Protein AF-A0A968TUS6-F1 (afdb_monomer)

Structure (mmCIF, N/CA/C/O backbone):
data_AF-A0A968TUS6-F1
#
_entry.id   AF-A0A968TUS6-F1
#
loop_
_atom_site.group_PDB
_atom_site.id
_atom_site.type_symbol
_atom_site.label_atom_id
_atom_site.label_alt_id
_atom_site.label_comp_id
_atom_site.label_asym_id
_atom_site.label_entity_id
_atom_site.label_seq_id
_atom_site.pdbx_PDB_ins_code
_atom_site.Cartn_x
_atom_site.Cartn_y
_atom_site.Cartn_z
_atom_site.occupancy
_atom_site.B_iso_or_equiv
_atom_site.auth_seq_id
_atom_site.auth_comp_id
_atom_site.auth_asym_id
_atom_site.auth_atom_id
_atom_site.pdbx_PDB_model_num
ATOM 1 N N . MET A 1 1 ? -10.068 -24.176 35.637 1.00 52.91 1 MET A N 1
ATOM 2 C CA . MET A 1 1 ? -11.236 -24.028 34.749 1.00 52.91 1 MET A CA 1
ATOM 3 C C . MET A 1 1 ? -10.806 -23.168 33.578 1.00 52.91 1 MET A C 1
ATOM 5 O O . MET A 1 1 ? -10.292 -22.087 33.797 1.00 52.91 1 MET A O 1
ATOM 9 N N . ALA A 1 2 ? -10.917 -23.767 32.393 1.00 72.06 2 ALA A N 1
ATOM 10 C CA . ALA A 1 2 ? -10.786 -23.260 31.027 1.00 72.06 2 ALA A CA 1
ATOM 11 C C . ALA A 1 2 ? -9.938 -21.995 30.762 1.00 72.06 2 ALA A C 1
ATOM 13 O O . ALA A 1 2 ? -10.437 -20.877 30.833 1.00 72.06 2 ALA A O 1
ATOM 14 N N . VAL A 1 3 ? -8.720 -22.210 30.247 1.00 81.88 3 VAL A N 1
ATOM 15 C CA . VAL A 1 3 ? -7.866 -21.218 29.546 1.00 81.88 3 VAL A CA 1
ATOM 16 C C . VAL A 1 3 ? -8.654 -20.397 28.509 1.00 81.88 3 VAL A C 1
ATOM 18 O O . VAL A 1 3 ? -8.350 -19.237 28.256 1.00 81.88 3 VAL A O 1
ATOM 21 N N . TRP A 1 4 ? -9.714 -20.978 27.942 1.00 82.44 4 TRP A N 1
ATOM 22 C CA . TRP A 1 4 ? -10.645 -20.317 27.029 1.00 82.44 4 TRP A CA 1
ATOM 23 C C . TRP A 1 4 ? -11.379 -19.111 27.640 1.00 82.44 4 TRP A C 1
ATOM 25 O O . TRP A 1 4 ? -11.528 -18.086 26.978 1.00 82.44 4 TRP A O 1
ATOM 35 N N . GLU A 1 5 ? -11.796 -19.190 28.905 1.00 82.69 5 GLU A N 1
ATOM 36 C CA . GLU A 1 5 ? -12.486 -18.088 29.591 1.00 82.69 5 GLU A CA 1
ATOM 37 C C . GLU A 1 5 ? -11.520 -16.941 29.930 1.00 82.69 5 GLU A C 1
ATOM 39 O O . GLU A 1 5 ? -11.873 -15.766 29.812 1.00 82.69 5 GLU A O 1
ATOM 44 N N . GLU A 1 6 ? -10.272 -17.262 30.284 1.00 76.00 6 GLU A N 1
ATOM 45 C CA . GLU A 1 6 ? -9.207 -16.271 30.493 1.00 76.00 6 GLU A CA 1
ATOM 46 C C . GLU A 1 6 ? -8.782 -15.608 29.181 1.00 76.00 6 GLU A C 1
ATOM 48 O O . GLU A 1 6 ? -8.636 -14.386 29.127 1.00 76.00 6 GLU A O 1
ATOM 53 N N . PHE A 1 7 ? -8.672 -16.382 28.099 1.00 77.12 7 PHE A N 1
ATOM 54 C CA . PHE A 1 7 ? -8.390 -15.862 26.764 1.00 77.12 7 PHE A CA 1
ATOM 55 C C . PHE A 1 7 ? -9.509 -14.945 26.266 1.00 77.12 7 PHE A C 1
ATOM 57 O O . PHE A 1 7 ? -9.231 -13.855 25.772 1.00 77.12 7 PHE A O 1
ATOM 64 N N . LYS A 1 8 ? -10.778 -15.323 26.462 1.00 76.50 8 LYS A N 1
ATOM 65 C CA . LYS A 1 8 ? -11.931 -14.478 26.129 1.00 76.50 8 LYS A CA 1
ATOM 66 C C . LYS A 1 8 ? -11.917 -13.175 26.933 1.00 76.50 8 LYS A C 1
ATOM 68 O O . LYS A 1 8 ? -12.096 -12.110 26.353 1.00 76.50 8 LYS A O 1
ATOM 73 N N . LYS A 1 9 ? -11.640 -13.222 28.241 1.00 75.81 9 LYS A N 1
ATOM 74 C CA . LYS A 1 9 ? -11.504 -12.013 29.079 1.00 75.81 9 LYS A CA 1
ATOM 75 C C . LYS A 1 9 ? -10.322 -11.128 28.670 1.00 75.81 9 LYS A C 1
ATOM 77 O O . LYS A 1 9 ? -10.436 -9.908 28.739 1.00 75.81 9 LYS A O 1
ATOM 82 N N . PHE A 1 10 ? -9.208 -11.717 28.239 1.00 74.00 10 PHE A N 1
ATOM 83 C CA . PHE A 1 10 ? -8.055 -10.982 27.719 1.00 74.00 10 PHE A CA 1
ATOM 84 C C . PHE A 1 10 ? -8.360 -10.327 26.365 1.00 74.00 10 PHE A C 1
ATOM 86 O O . PHE A 1 10 ? -8.109 -9.136 26.194 1.00 74.00 10 PHE A O 1
ATOM 93 N N . ALA A 1 11 ? -8.956 -11.079 25.438 1.00 68.31 11 ALA A N 1
ATOM 94 C CA . ALA A 1 11 ? -9.328 -10.605 24.111 1.00 68.31 11 ALA A CA 1
ATOM 95 C C . ALA A 1 11 ? -10.412 -9.519 24.165 1.00 68.31 11 ALA A C 1
ATOM 97 O O . ALA A 1 11 ? -10.383 -8.607 23.357 1.00 68.31 11 ALA A O 1
ATOM 98 N N . LEU A 1 12 ? -11.329 -9.566 25.137 1.00 70.06 12 LEU A N 1
ATOM 99 C CA . LEU A 1 12 ? -12.384 -8.561 25.323 1.00 70.06 12 LEU A CA 1
ATOM 100 C C . LEU A 1 12 ? -11.912 -7.259 25.991 1.00 70.06 12 LEU A C 1
ATOM 102 O O . LEU A 1 12 ? -12.720 -6.344 26.163 1.00 70.06 12 LEU A O 1
ATOM 106 N N . LYS A 1 13 ? -10.628 -7.115 26.356 1.00 73.00 13 LYS A N 1
ATOM 107 C CA . LYS A 1 13 ? -10.084 -5.783 26.657 1.00 73.00 13 LYS A CA 1
ATOM 108 C C . LYS A 1 13 ? -10.131 -4.968 25.362 1.00 73.00 13 LYS A C 1
ATOM 110 O O . LYS A 1 13 ? -9.281 -5.161 24.500 1.00 73.00 13 LYS A O 1
ATOM 115 N N . GLY A 1 14 ? -11.118 -4.075 25.236 1.00 66.44 14 GLY A N 1
ATOM 116 C CA . GLY A 1 14 ? -11.482 -3.386 23.983 1.00 66.44 14 GLY A CA 1
ATOM 117 C C . GLY A 1 14 ? -10.310 -2.808 23.180 1.00 66.44 14 GLY A C 1
ATOM 118 O O . GLY A 1 14 ? -10.285 -2.928 21.962 1.00 66.44 14 GLY A O 1
ATOM 119 N N . ASN A 1 15 ? -9.263 -2.324 23.854 1.00 79.31 15 ASN A N 1
ATOM 120 C CA . ASN A 1 15 ? -8.060 -1.805 23.199 1.00 79.31 15 ASN A CA 1
ATOM 121 C C . ASN A 1 15 ? -7.298 -2.843 22.337 1.00 79.31 15 ASN A C 1
ATOM 123 O O . ASN A 1 15 ? -6.597 -2.469 21.406 1.00 79.31 15 ASN A O 1
ATOM 127 N N . VAL A 1 16 ? -7.404 -4.145 22.629 1.00 81.44 16 VAL A N 1
ATOM 128 C CA . VAL A 1 16 ? -6.709 -5.211 21.878 1.00 81.44 16 VAL A CA 1
ATOM 129 C C . VAL A 1 16 ? -7.469 -5.583 20.606 1.00 81.44 16 VAL A C 1
ATOM 131 O O . VAL A 1 16 ? -6.844 -5.820 19.574 1.00 81.44 16 VAL A O 1
ATOM 134 N N . VAL A 1 17 ? -8.806 -5.610 20.659 1.00 82.88 17 VAL A N 1
ATOM 135 C CA . VAL A 1 17 ? -9.645 -5.915 19.487 1.00 82.88 17 VAL A CA 1
ATOM 136 C C . VAL A 1 17 ? -9.525 -4.807 18.450 1.00 82.88 17 VAL A C 1
ATOM 138 O O . VAL A 1 17 ? -9.258 -5.101 17.288 1.00 82.88 17 VAL A O 1
ATOM 141 N N . ASP A 1 18 ? -9.637 -3.546 18.870 1.00 84.12 18 ASP A N 1
ATOM 142 C CA . ASP A 1 18 ? -9.541 -2.398 17.963 1.00 84.12 18 ASP A CA 1
ATOM 143 C C . ASP A 1 18 ? -8.148 -2.299 17.326 1.00 84.12 18 ASP A C 1
ATOM 145 O O . ASP A 1 18 ? -8.020 -2.051 16.125 1.00 84.12 18 ASP A O 1
ATOM 149 N N . LEU A 1 19 ? -7.096 -2.592 18.101 1.00 88.50 19 LEU A N 1
ATOM 150 C CA . LEU A 1 19 ? -5.732 -2.698 17.586 1.00 88.50 19 LEU A CA 1
ATOM 151 C C . LEU A 1 19 ? -5.606 -3.832 16.557 1.00 88.50 19 LEU A C 1
ATOM 153 O O . LEU A 1 19 ? -5.054 -3.622 15.478 1.00 88.50 19 LEU A O 1
ATOM 157 N N . ALA A 1 20 ? -6.125 -5.025 16.862 1.00 87.00 20 ALA A N 1
ATOM 158 C CA . ALA A 1 20 ? -6.058 -6.177 15.964 1.00 87.00 20 ALA A CA 1
ATOM 159 C C . ALA A 1 20 ? -6.797 -5.913 14.644 1.00 87.00 20 ALA A C 1
ATOM 161 O O . ALA A 1 20 ? -6.264 -6.190 13.568 1.00 87.00 20 ALA A O 1
ATOM 162 N N . VAL A 1 21 ? -7.990 -5.318 14.714 1.00 88.94 21 VAL A N 1
ATOM 163 C CA . VAL A 1 21 ? -8.769 -4.917 13.538 1.00 88.94 21 VAL A CA 1
ATOM 164 C C . VAL A 1 21 ? -8.008 -3.866 12.726 1.00 88.94 21 VAL A C 1
ATOM 166 O O . VAL A 1 21 ? -7.881 -4.019 11.512 1.00 88.94 21 VAL A O 1
ATOM 169 N N . GLY A 1 22 ? -7.425 -2.855 13.378 1.00 90.12 22 GLY A N 1
ATOM 170 C CA . GLY A 1 22 ? -6.612 -1.833 12.717 1.00 90.12 22 GLY A CA 1
ATOM 171 C C . GLY A 1 22 ? -5.403 -2.408 11.970 1.00 90.12 22 GLY A C 1
ATOM 172 O O . GLY A 1 22 ? -5.153 -2.034 10.825 1.00 90.12 22 GLY A O 1
ATOM 173 N N . VAL A 1 23 ? -4.689 -3.365 12.570 1.00 91.62 23 VAL A N 1
ATOM 174 C CA . VAL A 1 23 ? -3.530 -4.028 11.945 1.00 91.62 23 VAL A CA 1
ATOM 175 C C . VAL A 1 23 ? -3.952 -4.885 10.749 1.00 91.62 23 VAL A C 1
ATOM 177 O O . VAL A 1 23 ? -3.331 -4.801 9.688 1.00 91.62 23 VAL A O 1
ATOM 180 N N . ILE A 1 24 ? -5.018 -5.681 10.884 1.00 92.62 24 ILE A N 1
ATOM 181 C CA . ILE A 1 24 ? -5.515 -6.549 9.804 1.00 92.62 24 ILE A CA 1
ATOM 182 C C . ILE A 1 24 ? -6.004 -5.709 8.621 1.00 92.62 24 ILE A C 1
ATOM 184 O O . ILE A 1 24 ? -5.630 -5.979 7.478 1.00 92.62 24 ILE A O 1
ATOM 188 N N . ILE A 1 25 ? -6.803 -4.672 8.889 1.00 91.88 25 ILE A N 1
ATOM 189 C CA . ILE A 1 25 ? -7.302 -3.764 7.852 1.00 91.88 25 ILE A CA 1
ATOM 190 C C . ILE A 1 25 ? -6.139 -3.006 7.212 1.00 91.88 25 ILE A C 1
ATOM 192 O O . ILE A 1 25 ? -6.088 -2.920 5.989 1.00 91.88 25 ILE A O 1
ATOM 196 N N . GLY A 1 26 ? -5.174 -2.516 7.996 1.00 88.31 26 GLY A N 1
ATOM 197 C CA . GLY A 1 26 ? -3.986 -1.838 7.476 1.00 88.31 26 GLY A CA 1
ATOM 198 C C . GLY A 1 26 ? -3.168 -2.724 6.532 1.00 88.31 26 GLY A C 1
ATOM 199 O O . GLY A 1 26 ? -2.813 -2.298 5.432 1.00 88.31 26 GLY A O 1
ATOM 200 N N . ALA A 1 27 ? -2.933 -3.983 6.911 1.00 89.62 27 ALA A N 1
ATOM 201 C CA . ALA A 1 27 ? -2.213 -4.948 6.082 1.00 89.62 27 ALA A CA 1
ATOM 202 C C . ALA A 1 27 ? -2.977 -5.311 4.796 1.00 89.62 27 ALA A C 1
ATOM 204 O O . ALA A 1 27 ? -2.383 -5.397 3.718 1.00 89.62 27 ALA A O 1
ATOM 205 N N . ALA A 1 28 ? -4.295 -5.509 4.886 1.00 91.00 28 ALA A N 1
ATOM 206 C CA . ALA A 1 28 ? -5.137 -5.796 3.728 1.00 91.00 28 ALA A CA 1
ATOM 207 C C . ALA A 1 28 ? -5.220 -4.596 2.772 1.00 91.00 28 ALA A C 1
ATOM 209 O O . ALA A 1 28 ? -5.071 -4.756 1.562 1.00 91.00 28 ALA A O 1
ATOM 210 N N . PHE A 1 29 ? -5.393 -3.390 3.314 1.00 85.19 29 PHE A N 1
ATOM 211 C CA . PHE A 1 29 ? -5.456 -2.153 2.543 1.00 85.19 29 PHE A CA 1
ATOM 212 C C . PHE A 1 29 ? -4.144 -1.883 1.801 1.00 85.19 29 PHE A C 1
ATOM 214 O O . PHE A 1 29 ? -4.175 -1.568 0.613 1.00 85.19 29 PHE A O 1
ATOM 221 N N . GLY A 1 30 ? -2.995 -2.103 2.450 1.00 85.00 30 GLY A N 1
ATOM 222 C CA . GLY A 1 30 ? -1.685 -2.018 1.802 1.00 85.00 30 GLY A CA 1
ATOM 223 C C . GLY A 1 30 ? -1.593 -2.891 0.546 1.00 85.00 30 GLY A C 1
ATOM 224 O O . GLY A 1 30 ? -1.189 -2.401 -0.503 1.00 85.00 30 GLY A O 1
ATOM 225 N N . LYS A 1 31 ? -2.069 -4.145 0.605 1.00 86.31 31 LYS A N 1
ATOM 226 C CA . LYS A 1 31 ? -2.104 -5.044 -0.565 1.00 86.31 31 LYS A CA 1
ATOM 227 C C . LYS A 1 31 ? -3.002 -4.534 -1.691 1.00 86.31 31 LYS A C 1
ATOM 229 O O . LYS A 1 31 ? -2.642 -4.679 -2.855 1.00 86.31 31 LYS A O 1
ATOM 234 N N . VAL A 1 32 ? -4.155 -3.947 -1.366 1.00 85.31 32 VAL A N 1
ATOM 235 C CA . VAL A 1 32 ? -5.061 -3.368 -2.375 1.00 85.31 32 VAL A CA 1
ATOM 236 C C . VAL A 1 32 ? -4.383 -2.202 -3.090 1.00 85.31 32 VAL A C 1
ATOM 238 O O . VAL A 1 32 ? -4.426 -2.133 -4.317 1.00 85.31 32 VAL A O 1
ATOM 241 N N . VAL A 1 33 ? -3.710 -1.321 -2.342 1.00 80.44 33 VAL A N 1
ATOM 242 C CA . VAL A 1 33 ? -2.970 -0.192 -2.923 1.00 80.44 33 VAL A CA 1
ATOM 243 C C . VAL A 1 33 ? -1.798 -0.687 -3.769 1.00 80.44 33 VAL A C 1
ATOM 245 O O . VAL A 1 33 ? -1.663 -0.244 -4.906 1.00 80.44 33 VAL A O 1
ATOM 248 N N . SER A 1 34 ? -0.996 -1.637 -3.276 1.00 81.31 34 SER A N 1
ATOM 249 C CA . SER A 1 34 ? 0.090 -2.240 -4.061 1.00 81.31 34 SER A CA 1
ATOM 250 C C . SER A 1 34 ? -0.435 -2.871 -5.349 1.00 81.31 34 SER A C 1
ATOM 252 O O . SER A 1 34 ? 0.083 -2.579 -6.415 1.00 81.31 34 SER A O 1
ATOM 254 N N . SER A 1 35 ? -1.532 -3.632 -5.292 1.00 85.00 35 SER A N 1
ATOM 255 C CA . SER A 1 35 ? -2.148 -4.233 -6.481 1.00 85.00 35 SER A CA 1
ATOM 256 C C . SER A 1 35 ? -2.656 -3.191 -7.481 1.00 85.00 35 SER A C 1
ATOM 258 O O . SER A 1 35 ? -2.541 -3.399 -8.686 1.00 85.00 35 SER A O 1
ATOM 260 N N . LEU A 1 36 ? -3.231 -2.080 -7.013 1.00 82.00 36 LEU A N 1
ATOM 261 C CA . LEU A 1 36 ? -3.641 -0.973 -7.880 1.00 82.00 36 LEU A CA 1
ATOM 262 C C . LEU A 1 36 ? -2.422 -0.354 -8.578 1.00 82.00 36 LEU A C 1
ATOM 264 O O . LEU A 1 36 ? -2.468 -0.060 -9.770 1.00 82.00 36 LEU A O 1
ATOM 268 N N . VAL A 1 37 ? -1.316 -0.183 -7.858 1.00 74.31 37 VAL A N 1
ATOM 269 C CA . VAL A 1 37 ? -0.098 0.369 -8.447 1.00 74.31 37 VAL A CA 1
ATOM 270 C C . VAL A 1 37 ? 0.534 -0.606 -9.433 1.00 74.31 37 VAL A C 1
ATOM 272 O O . VAL A 1 37 ? 0.714 -0.255 -10.597 1.00 74.31 37 VAL A O 1
ATOM 275 N N . ASP A 1 38 ? 0.796 -1.834 -9.001 1.00 79.25 38 ASP A N 1
ATOM 276 C CA . ASP A 1 38 ? 1.506 -2.839 -9.786 1.00 79.25 38 ASP A CA 1
ATOM 277 C C . ASP A 1 38 ? 0.711 -3.249 -11.032 1.00 79.25 38 ASP A C 1
ATOM 279 O O . ASP A 1 38 ? 1.291 -3.386 -12.105 1.00 79.25 38 ASP A O 1
ATOM 283 N N . ASN A 1 39 ? -0.615 -3.393 -10.938 1.00 80.06 39 ASN A N 1
ATOM 284 C CA . ASN A 1 39 ? -1.415 -3.920 -12.049 1.00 80.06 39 ASN A CA 1
ATOM 285 C C . ASN A 1 39 ? -2.072 -2.844 -12.923 1.00 80.06 39 ASN A C 1
ATOM 287 O O . ASN A 1 39 ? -2.379 -3.12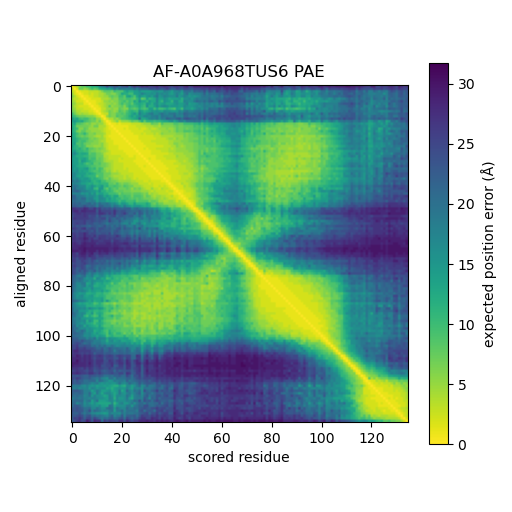5 -14.079 1.00 80.06 39 ASN A O 1
ATOM 291 N N . ILE A 1 40 ? -2.324 -1.635 -12.403 1.00 79.38 40 ILE A N 1
ATOM 292 C CA . ILE A 1 40 ? -3.077 -0.600 -13.139 1.00 79.38 40 ILE A CA 1
ATOM 293 C C . ILE A 1 40 ? -2.203 0.611 -13.471 1.00 79.38 40 ILE A C 1
ATOM 295 O O . ILE A 1 40 ? -2.290 1.121 -14.585 1.00 79.38 40 ILE A O 1
ATOM 299 N N . LEU A 1 41 ? -1.349 1.073 -12.551 1.00 74.56 41 LEU A N 1
ATOM 300 C CA . LEU A 1 41 ? -0.493 2.245 -12.797 1.00 74.56 41 LEU A CA 1
ATOM 301 C C . LEU A 1 41 ? 0.826 1.878 -13.483 1.00 74.56 41 LEU A C 1
ATOM 303 O O . LEU A 1 41 ? 1.294 2.627 -14.340 1.00 74.56 41 LEU A O 1
ATOM 307 N N . SER A 1 42 ? 1.420 0.735 -13.134 1.00 75.19 42 SER A N 1
ATOM 308 C CA . SER A 1 42 ? 2.731 0.336 -13.650 1.00 75.19 42 SER A CA 1
ATOM 309 C C . SER A 1 42 ? 2.745 0.062 -15.164 1.00 75.19 42 SER A C 1
ATOM 311 O O . SER A 1 42 ? 3.667 0.558 -15.816 1.00 75.19 42 SER A O 1
ATOM 313 N N . PRO A 1 43 ? 1.746 -0.608 -15.787 1.00 74.12 43 PRO A N 1
ATOM 314 C CA . PRO A 1 43 ? 1.815 -0.907 -17.220 1.00 74.12 43 PRO A CA 1
ATOM 315 C C . PRO A 1 43 ? 1.749 0.345 -18.118 1.00 74.12 43 PRO A C 1
ATOM 317 O O . PRO A 1 43 ? 2.582 0.466 -19.019 1.00 74.12 43 PRO A O 1
ATOM 320 N N . PRO A 1 44 ? 0.851 1.325 -17.876 1.00 77.81 44 PRO A N 1
ATOM 321 C CA . PRO A 1 44 ? 0.854 2.588 -18.616 1.00 77.81 44 PRO A C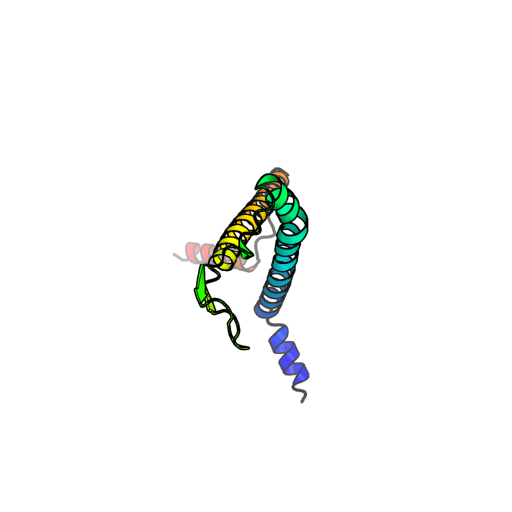A 1
ATOM 322 C C . PRO A 1 44 ? 2.130 3.409 -18.405 1.00 77.81 44 PRO A C 1
ATOM 324 O O . PRO A 1 44 ? 2.642 3.993 -19.357 1.00 77.81 44 PRO A O 1
ATOM 327 N N . LEU A 1 45 ? 2.670 3.438 -17.180 1.00 69.50 45 LEU A N 1
ATOM 328 C CA . LEU A 1 45 ? 3.923 4.143 -16.889 1.00 69.50 45 LEU A CA 1
ATOM 329 C C . LEU A 1 45 ? 5.112 3.490 -17.601 1.00 69.50 45 LEU A C 1
ATOM 331 O O . LEU A 1 45 ? 5.908 4.190 -18.221 1.00 69.50 45 LEU A O 1
ATOM 335 N N . GLY A 1 46 ? 5.199 2.159 -17.582 1.00 69.44 46 GLY A N 1
ATOM 336 C CA . GLY A 1 46 ? 6.214 1.408 -18.321 1.00 69.44 46 GLY A CA 1
ATOM 337 C C . GLY A 1 46 ? 6.114 1.624 -19.831 1.00 69.44 46 GLY A C 1
ATOM 338 O O . GLY A 1 46 ? 7.137 1.734 -20.505 1.00 69.44 46 GLY A O 1
ATOM 339 N N . TRP A 1 47 ? 4.897 1.764 -20.363 1.00 69.69 47 TRP A N 1
ATOM 340 C CA . TRP A 1 47 ? 4.672 2.069 -21.775 1.00 69.69 47 TRP A CA 1
ATOM 341 C C . TRP A 1 47 ? 5.118 3.491 -22.153 1.00 69.69 47 TRP A C 1
ATOM 343 O O . TRP A 1 47 ? 5.831 3.662 -23.140 1.00 69.69 47 TRP A O 1
ATOM 353 N N . ILE A 1 48 ? 4.784 4.503 -21.344 1.00 67.62 48 ILE A N 1
ATOM 354 C CA . ILE A 1 48 ? 5.154 5.913 -21.589 1.00 67.62 48 ILE A CA 1
ATOM 355 C C . ILE A 1 48 ? 6.667 6.139 -21.459 1.00 67.62 48 ILE A C 1
ATOM 357 O O . ILE A 1 48 ? 7.245 6.908 -22.224 1.00 67.62 48 ILE A O 1
ATOM 361 N N . VAL A 1 49 ? 7.322 5.459 -20.515 1.00 65.31 49 VAL A N 1
ATOM 362 C CA . VAL A 1 49 ? 8.773 5.573 -20.275 1.00 65.31 49 VAL A CA 1
ATOM 363 C C . VAL A 1 49 ? 9.593 4.767 -21.306 1.00 65.31 49 VAL A C 1
ATOM 365 O O . VAL A 1 49 ? 10.820 4.771 -21.272 1.00 65.31 49 VAL A O 1
ATOM 368 N N . GLY A 1 50 ? 8.939 4.130 -22.285 1.00 60.41 50 GLY A N 1
ATOM 369 C CA . GLY A 1 50 ? 9.594 3.498 -23.434 1.00 60.41 50 GLY A CA 1
ATOM 370 C C . GLY A 1 50 ? 9.956 2.026 -23.235 1.00 60.41 50 GLY A C 1
ATOM 371 O O . GLY A 1 50 ? 10.902 1.543 -23.851 1.00 60.41 50 GLY A O 1
ATOM 372 N N . GLY A 1 51 ? 9.244 1.301 -22.367 1.00 58.09 51 GLY A N 1
ATOM 373 C CA . GLY A 1 51 ? 9.512 -0.117 -22.108 1.00 58.09 51 GLY A CA 1
ATOM 374 C C . GLY A 1 51 ? 10.834 -0.366 -21.378 1.00 58.09 51 GLY A C 1
ATOM 375 O O . GLY A 1 51 ? 11.354 -1.483 -21.412 1.00 58.09 51 GLY A O 1
ATOM 376 N N . VAL A 1 52 ? 11.393 0.666 -20.732 1.00 56.31 52 VAL A N 1
ATOM 377 C CA . VAL A 1 52 ? 12.600 0.544 -19.915 1.00 56.31 52 VAL A CA 1
ATOM 378 C C . VAL A 1 52 ? 12.230 -0.214 -18.648 1.00 56.31 52 VAL A C 1
ATOM 380 O O . VAL A 1 52 ? 11.765 0.343 -17.658 1.00 56.31 52 VAL A O 1
ATOM 383 N N . ASP A 1 53 ? 12.415 -1.523 -18.712 1.00 60.19 53 ASP A N 1
ATOM 384 C CA . ASP A 1 53 ? 12.385 -2.406 -17.562 1.00 60.19 53 ASP A CA 1
ATOM 385 C C . ASP A 1 53 ? 13.628 -2.072 -16.728 1.00 60.19 53 ASP A C 1
ATOM 387 O O . ASP A 1 53 ? 14.715 -2.604 -16.974 1.00 60.19 53 ASP A O 1
ATOM 391 N N . PHE A 1 54 ? 13.513 -1.103 -15.807 1.00 57.31 54 PHE A N 1
ATOM 392 C CA . PHE A 1 54 ? 14.650 -0.655 -14.999 1.00 57.31 54 PHE A CA 1
ATOM 393 C C . PHE A 1 54 ? 15.259 -1.834 -14.246 1.00 57.31 54 PHE A C 1
ATOM 395 O O . PHE A 1 54 ? 16.465 -1.843 -14.065 1.00 57.31 54 PHE A O 1
ATOM 402 N N . ALA A 1 55 ? 14.487 -2.882 -13.937 1.00 56.97 55 ALA A N 1
ATOM 403 C CA . ALA A 1 55 ? 14.978 -4.146 -13.391 1.00 56.97 55 ALA A CA 1
ATOM 404 C C . ALA A 1 55 ? 16.081 -4.826 -14.234 1.00 56.97 55 ALA A C 1
ATOM 406 O O . ALA A 1 55 ? 16.885 -5.579 -13.686 1.00 56.97 55 ALA A O 1
ATOM 407 N N . ARG A 1 56 ? 16.166 -4.549 -15.544 1.00 57.66 56 ARG A N 1
ATOM 408 C CA . ARG A 1 56 ? 17.193 -5.092 -16.455 1.00 57.66 56 ARG A CA 1
ATOM 409 C C . ARG A 1 56 ? 18.484 -4.280 -16.487 1.00 57.66 56 ARG A C 1
ATOM 411 O O . ARG A 1 56 ? 19.463 -4.734 -17.079 1.00 57.66 56 ARG A O 1
ATOM 418 N N . LEU A 1 57 ? 18.515 -3.102 -15.861 1.00 58.38 57 LEU A N 1
ATOM 419 C CA . LEU A 1 57 ? 19.740 -2.324 -15.695 1.00 58.38 57 LEU A CA 1
ATOM 420 C C . LEU A 1 57 ? 20.607 -2.997 -14.629 1.00 58.38 57 LEU A C 1
ATOM 422 O O . LEU A 1 57 ? 20.459 -2.785 -13.424 1.00 58.38 57 LEU A O 1
ATOM 426 N N . LYS A 1 58 ? 21.503 -3.857 -15.098 1.00 59.81 58 LYS A N 1
ATOM 427 C CA . LYS A 1 58 ? 22.484 -4.558 -14.281 1.00 59.81 58 LYS A CA 1
ATOM 428 C C . LYS A 1 58 ? 23.881 -4.136 -14.711 1.00 59.81 58 LYS A C 1
ATOM 430 O O . LYS A 1 58 ? 24.201 -4.146 -15.898 1.00 59.81 58 LYS A O 1
ATOM 435 N N . LEU A 1 59 ? 24.715 -3.761 -13.746 1.00 54.00 59 LEU A N 1
ATOM 436 C CA . LEU A 1 59 ? 26.141 -3.576 -13.991 1.00 54.00 59 LEU A CA 1
ATOM 437 C C . LEU A 1 59 ? 26.762 -4.962 -13.854 1.00 54.00 59 LEU A C 1
ATOM 439 O O . LEU A 1 59 ? 26.829 -5.505 -12.752 1.00 54.00 59 LEU A O 1
ATOM 443 N N . VAL A 1 60 ? 27.106 -5.582 -14.981 1.00 58.75 60 VAL A N 1
ATOM 444 C CA . VAL A 1 60 ? 27.719 -6.914 -15.002 1.00 58.75 60 VAL A CA 1
ATOM 445 C C . VAL A 1 60 ? 29.186 -6.749 -14.608 1.00 58.75 60 VAL A C 1
ATOM 447 O O . VAL A 1 60 ? 29.967 -6.199 -15.379 1.00 58.75 60 VAL A O 1
ATOM 450 N N . LEU A 1 61 ? 29.551 -7.173 -13.393 1.00 57.00 61 LEU A N 1
ATOM 451 C CA . LEU A 1 61 ? 30.937 -7.116 -12.911 1.00 57.00 61 LEU A CA 1
ATOM 452 C C . LEU A 1 61 ? 31.749 -8.319 -13.422 1.00 57.00 61 LEU A C 1
ATOM 454 O O . LEU A 1 61 ? 32.947 -8.187 -13.657 1.00 57.00 61 LEU A O 1
ATOM 458 N N . GLN A 1 62 ? 31.099 -9.468 -13.642 1.00 52.19 62 GLN A N 1
ATOM 459 C CA . GLN A 1 62 ? 31.659 -10.632 -14.337 1.00 52.19 62 GLN A CA 1
ATOM 460 C C . GLN A 1 62 ? 30.610 -11.267 -15.253 1.00 52.19 62 GLN A C 1
ATOM 462 O O . GLN A 1 62 ? 29.504 -11.589 -14.815 1.00 52.19 62 GLN A O 1
ATOM 467 N N . ALA A 1 63 ? 30.967 -11.455 -16.525 1.00 55.81 63 ALA A N 1
ATOM 468 C CA . ALA A 1 63 ? 30.154 -12.216 -17.466 1.00 55.81 63 ALA A CA 1
ATOM 469 C C . ALA A 1 63 ? 30.202 -13.709 -17.109 1.00 55.81 63 ALA A C 1
ATOM 471 O O . ALA A 1 63 ? 31.255 -14.222 -16.731 1.00 55.81 63 ALA A O 1
ATOM 472 N N . ALA A 1 64 ? 29.071 -14.402 -17.244 1.00 56.47 64 ALA A N 1
ATOM 473 C CA . ALA A 1 64 ? 28.999 -15.840 -17.021 1.00 56.47 64 ALA A CA 1
ATOM 474 C C . ALA A 1 64 ? 29.937 -16.579 -17.995 1.00 56.47 64 ALA A C 1
ATOM 476 O O . ALA A 1 64 ? 29.736 -16.551 -19.210 1.00 56.47 64 ALA A O 1
ATOM 477 N N . GLN A 1 65 ? 30.959 -17.243 -17.458 1.00 52.81 65 GLN A N 1
ATOM 478 C CA . GLN A 1 65 ? 31.775 -18.235 -18.157 1.00 52.81 65 GLN A CA 1
ATOM 479 C C . GLN A 1 65 ? 31.908 -19.477 -17.270 1.00 52.81 65 GLN A C 1
ATOM 481 O O . GLN A 1 65 ? 31.992 -19.370 -16.045 1.00 52.81 65 GLN A O 1
ATOM 486 N N . ASP A 1 66 ? 31.892 -20.649 -17.907 1.00 51.41 66 ASP A N 1
ATOM 487 C CA . ASP A 1 66 ? 32.106 -21.965 -17.293 1.00 51.41 66 ASP A CA 1
ATOM 488 C C . ASP A 1 66 ? 31.192 -22.296 -16.100 1.00 51.41 66 ASP A C 1
ATOM 490 O O . ASP A 1 66 ? 31.645 -22.593 -14.994 1.00 51.41 66 ASP A O 1
ATOM 494 N N . GLY A 1 67 ? 29.872 -22.265 -16.323 1.00 57.97 67 GLY A N 1
ATOM 495 C CA . GLY A 1 67 ? 28.887 -22.818 -15.382 1.00 57.97 67 GLY A CA 1
ATOM 496 C C . GLY A 1 67 ? 28.709 -22.041 -14.073 1.00 57.97 67 GLY A C 1
ATOM 497 O O . GLY A 1 67 ? 28.074 -22.554 -13.153 1.00 57.97 67 GLY A O 1
ATOM 498 N N . ARG A 1 68 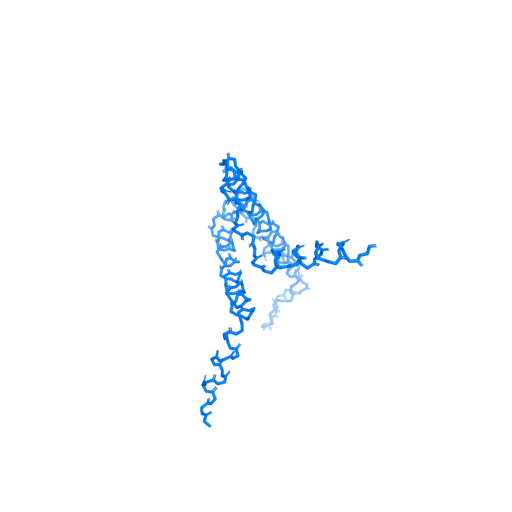? 29.248 -20.820 -13.972 1.00 53.47 68 ARG A N 1
ATOM 499 C CA . ARG A 1 68 ? 29.037 -19.916 -12.831 1.00 53.47 68 ARG A CA 1
ATOM 500 C C . ARG A 1 68 ? 28.005 -18.846 -13.171 1.00 53.47 68 ARG A C 1
ATOM 502 O O . ARG A 1 68 ? 28.040 -18.276 -14.262 1.00 53.47 68 ARG A O 1
ATOM 509 N N . GLU A 1 69 ? 27.100 -18.588 -12.229 1.00 61.56 69 GLU A N 1
ATOM 510 C CA . GLU A 1 69 ? 26.095 -17.529 -12.343 1.00 61.56 69 GLU A CA 1
ATOM 511 C C . GLU A 1 69 ? 26.759 -16.153 -12.488 1.00 61.56 69 GLU A C 1
ATOM 513 O O . GLU A 1 69 ? 27.821 -15.884 -11.921 1.00 61.56 69 GLU A O 1
ATOM 518 N N . GLU A 1 70 ? 26.134 -15.280 -13.278 1.00 64.56 70 GLU A N 1
ATOM 519 C CA . GLU A 1 70 ? 26.596 -13.908 -13.469 1.00 64.56 70 GLU A CA 1
ATOM 520 C C . GLU A 1 70 ? 26.594 -13.136 -12.142 1.00 64.56 70 GLU A C 1
ATOM 522 O O . GLU A 1 70 ? 25.579 -13.048 -11.452 1.00 64.56 70 GLU A O 1
ATOM 527 N N . VAL A 1 71 ? 27.726 -12.519 -11.795 1.00 58.34 71 VAL A N 1
ATOM 528 C CA . VAL A 1 71 ? 27.788 -11.600 -10.654 1.00 58.34 71 VAL A CA 1
ATOM 529 C C . VAL A 1 71 ? 27.563 -10.193 -11.190 1.00 58.34 71 VAL A C 1
ATOM 531 O O . VAL A 1 71 ? 28.472 -9.540 -11.712 1.00 58.34 71 VAL A O 1
ATOM 534 N N . ALA A 1 72 ? 26.318 -9.737 -11.095 1.00 66.12 72 ALA A N 1
ATOM 535 C CA . ALA A 1 72 ? 25.911 -8.407 -11.515 1.00 66.12 72 ALA A CA 1
ATOM 536 C C . ALA A 1 72 ? 25.294 -7.631 -10.346 1.00 66.12 72 ALA A C 1
ATOM 538 O O . ALA A 1 72 ? 24.484 -8.159 -9.585 1.00 66.12 72 ALA A O 1
ATOM 539 N N . ILE A 1 73 ? 25.642 -6.349 -10.223 1.00 65.56 73 ILE A N 1
ATOM 540 C CA . ILE A 1 73 ? 24.945 -5.441 -9.310 1.00 65.56 73 ILE A CA 1
ATOM 541 C C . ILE A 1 73 ? 23.688 -4.961 -10.035 1.00 65.56 73 ILE A C 1
ATOM 543 O O . ILE A 1 73 ? 23.747 -4.119 -10.937 1.00 65.56 73 ILE A O 1
ATOM 547 N N . GLY A 1 74 ? 22.539 -5.514 -9.648 1.00 68.25 74 GLY A N 1
ATOM 548 C CA . GLY A 1 74 ? 21.219 -5.129 -10.147 1.00 68.25 74 GLY A CA 1
ATOM 549 C C . GLY A 1 74 ? 20.725 -3.811 -9.547 1.00 68.25 74 GLY A C 1
ATOM 550 O O . GLY A 1 74 ? 19.710 -3.793 -8.854 1.00 68.25 74 GLY A O 1
ATOM 551 N N . TYR A 1 75 ? 21.425 -2.697 -9.796 1.00 70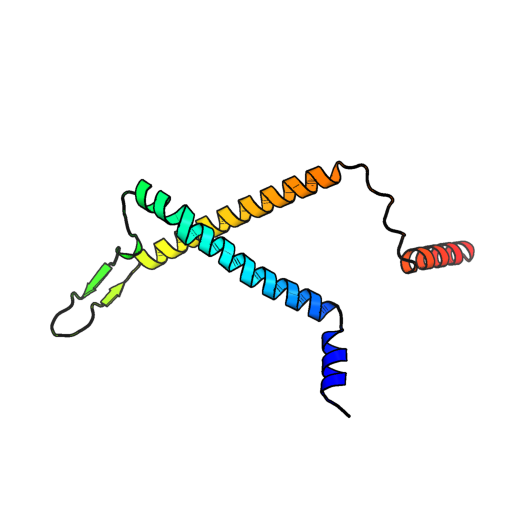.00 75 TYR A N 1
ATOM 552 C CA . TYR A 1 75 ? 20.985 -1.362 -9.347 1.00 70.00 75 TYR A CA 1
ATOM 553 C C . TYR A 1 75 ? 19.623 -0.974 -9.941 1.00 70.00 75 TYR A C 1
ATOM 555 O O . TYR A 1 75 ? 18.858 -0.217 -9.344 1.00 70.00 75 TYR A O 1
ATOM 563 N N . GLY A 1 76 ? 19.296 -1.556 -11.090 1.00 69.56 76 GLY A N 1
ATOM 564 C CA . GLY A 1 76 ? 18.014 -1.449 -11.746 1.00 69.56 76 GLY A CA 1
ATOM 565 C C . GLY A 1 76 ? 16.816 -1.870 -10.898 1.00 69.56 76 GLY A C 1
ATOM 566 O O . GLY A 1 76 ? 15.821 -1.151 -10.838 1.00 69.56 76 GLY A O 1
ATOM 567 N N . MET A 1 77 ? 16.924 -2.986 -10.171 1.00 73.00 77 MET A N 1
ATOM 568 C CA . MET A 1 77 ? 15.851 -3.472 -9.293 1.00 73.00 77 MET A CA 1
ATOM 569 C C . MET A 1 77 ? 15.657 -2.561 -8.075 1.00 73.00 77 MET A C 1
ATOM 571 O O . MET A 1 77 ? 14.532 -2.321 -7.642 1.00 73.00 77 MET A O 1
ATOM 575 N N . PHE A 1 78 ? 16.743 -1.998 -7.547 1.00 75.25 78 PHE A N 1
ATOM 576 C CA . PHE A 1 78 ? 16.660 -1.019 -6.467 1.00 75.25 78 PHE A CA 1
ATOM 577 C C . PHE A 1 78 ? 15.952 0.267 -6.922 1.00 75.25 78 PHE A C 1
ATOM 579 O O . PHE A 1 78 ? 15.044 0.746 -6.242 1.00 75.25 78 PHE A O 1
ATOM 586 N N . LEU A 1 79 ? 16.309 0.791 -8.100 1.00 75.81 79 LEU A N 1
ATOM 587 C CA . LEU A 1 79 ? 15.669 1.977 -8.669 1.00 75.81 79 LEU A CA 1
ATOM 588 C C . LEU A 1 79 ? 1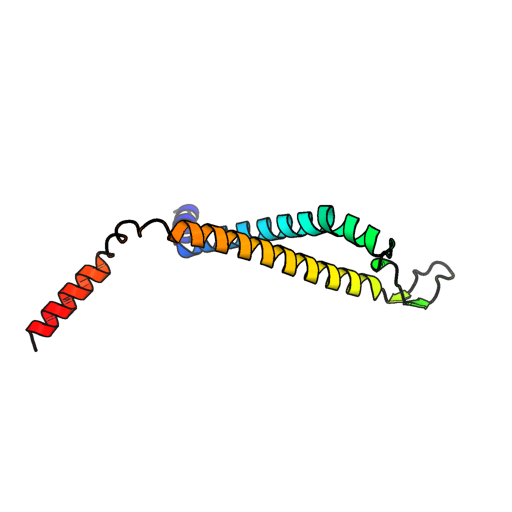4.187 1.726 -8.995 1.00 75.81 79 LEU A C 1
ATOM 590 O O . LEU A 1 79 ? 13.346 2.564 -8.675 1.00 75.81 79 LEU A O 1
ATOM 594 N N . GLN A 1 80 ? 13.859 0.552 -9.545 1.00 75.12 80 GLN A N 1
ATOM 595 C CA . GLN A 1 80 ? 12.484 0.094 -9.772 1.00 75.12 80 GLN A CA 1
ATOM 596 C C . GLN A 1 80 ? 11.672 0.109 -8.467 1.00 75.12 80 GLN A C 1
ATOM 598 O O . GLN A 1 80 ? 10.581 0.678 -8.420 1.00 75.12 80 GLN A O 1
ATOM 603 N N . ASN A 1 81 ? 12.216 -0.464 -7.389 1.00 79.12 81 ASN A N 1
ATOM 604 C CA . ASN A 1 81 ? 11.547 -0.508 -6.088 1.00 79.12 81 ASN A CA 1
ATOM 605 C C . ASN A 1 81 ? 11.348 0.892 -5.495 1.00 79.12 81 ASN A C 1
ATOM 607 O O . ASN A 1 81 ? 10.303 1.170 -4.910 1.00 79.12 81 ASN A O 1
ATOM 611 N N . MET A 1 82 ? 12.318 1.791 -5.676 1.00 82.94 82 MET A N 1
ATOM 612 C CA . MET A 1 82 ? 12.220 3.175 -5.214 1.00 82.94 82 MET A CA 1
ATOM 613 C C . MET A 1 82 ? 11.137 3.959 -5.972 1.00 82.94 82 MET A C 1
ATOM 615 O O . MET A 1 82 ? 10.362 4.688 -5.352 1.00 82.94 82 MET A O 1
ATOM 619 N N . ILE A 1 83 ? 11.030 3.768 -7.291 1.00 77.75 83 ILE A N 1
ATOM 620 C CA . ILE A 1 83 ? 9.957 4.354 -8.107 1.00 77.75 83 ILE A CA 1
ATOM 621 C C . ILE A 1 83 ? 8.596 3.791 -7.679 1.00 77.75 83 ILE A C 1
ATOM 623 O O . ILE A 1 83 ? 7.665 4.565 -7.460 1.00 77.75 83 ILE A O 1
ATOM 627 N N . ASN A 1 84 ? 8.482 2.471 -7.492 1.00 78.12 84 ASN A N 1
ATOM 628 C CA . ASN A 1 84 ? 7.232 1.847 -7.053 1.00 78.12 84 ASN A CA 1
ATOM 629 C C . ASN A 1 84 ? 6.785 2.381 -5.682 1.00 78.12 84 ASN A C 1
ATOM 631 O O . ASN A 1 84 ? 5.639 2.790 -5.510 1.00 78.12 84 ASN A O 1
ATOM 635 N N . PHE A 1 85 ? 7.711 2.484 -4.726 1.00 82.50 85 PHE A N 1
ATOM 636 C CA . PHE A 1 85 ? 7.437 3.083 -3.420 1.00 82.50 85 PHE A CA 1
ATOM 637 C C . PHE A 1 85 ? 6.895 4.514 -3.541 1.00 82.50 85 PHE A C 1
ATOM 639 O O . PHE A 1 85 ? 5.920 4.863 -2.874 1.00 82.50 85 PHE A O 1
ATOM 646 N N . LEU A 1 86 ? 7.482 5.332 -4.421 1.00 85.31 86 LEU A N 1
ATOM 647 C CA . LEU A 1 86 ? 7.036 6.705 -4.644 1.00 85.31 86 LEU A CA 1
ATOM 648 C C . LEU A 1 86 ? 5.620 6.757 -5.244 1.00 85.31 86 LEU A C 1
ATOM 650 O O . LEU A 1 86 ? 4.803 7.568 -4.807 1.00 85.31 86 LEU A O 1
ATOM 654 N N . ILE A 1 87 ? 5.303 5.865 -6.191 1.00 81.12 87 ILE A N 1
ATOM 655 C CA . ILE A 1 87 ? 3.964 5.762 -6.794 1.00 81.12 87 ILE A CA 1
ATOM 656 C C . ILE A 1 87 ? 2.936 5.300 -5.754 1.00 81.12 87 ILE A C 1
ATOM 658 O O . ILE A 1 87 ? 1.870 5.905 -5.647 1.00 81.12 87 ILE A O 1
ATOM 662 N N . VAL A 1 88 ? 3.253 4.281 -4.950 1.00 82.50 88 VAL A N 1
ATOM 663 C CA . VAL A 1 88 ? 2.397 3.797 -3.853 1.00 82.50 88 VAL A CA 1
ATOM 664 C C . VAL A 1 88 ? 2.132 4.898 -2.833 1.00 82.50 88 VAL A C 1
ATOM 666 O O . VAL A 1 88 ? 0.976 5.127 -2.476 1.00 82.50 88 VAL A O 1
ATOM 669 N N . ALA A 1 89 ? 3.166 5.625 -2.403 1.00 85.56 89 ALA A N 1
ATOM 670 C CA . ALA A 1 89 ? 3.019 6.750 -1.484 1.00 85.56 89 ALA A CA 1
ATOM 671 C C . ALA A 1 89 ? 2.108 7.844 -2.067 1.00 85.56 89 ALA A C 1
ATOM 673 O O . ALA A 1 89 ? 1.236 8.372 -1.371 1.00 85.56 89 ALA A O 1
ATOM 674 N N . TRP A 1 90 ? 2.260 8.148 -3.358 1.00 85.50 90 TRP A N 1
ATOM 675 C CA . TRP A 1 90 ? 1.438 9.139 -4.048 1.00 85.50 90 TRP A CA 1
ATOM 676 C C . TRP A 1 90 ? -0.020 8.682 -4.217 1.00 85.50 90 TRP A C 1
ATOM 678 O O . TRP A 1 90 ? -0.947 9.463 -3.992 1.00 85.50 9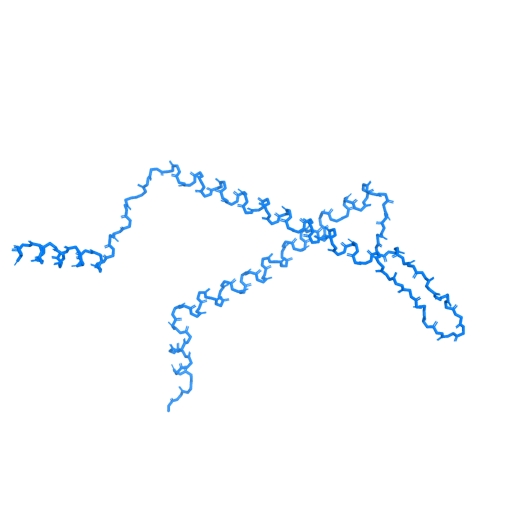0 TRP A O 1
ATOM 688 N N . ALA A 1 91 ? -0.247 7.404 -4.525 1.00 81.56 91 ALA A N 1
ATOM 689 C CA . ALA A 1 91 ? -1.579 6.810 -4.596 1.00 81.56 91 ALA A CA 1
ATOM 690 C C . ALA A 1 91 ? -2.286 6.839 -3.229 1.00 81.56 91 ALA A C 1
ATOM 692 O O . ALA A 1 91 ? -3.429 7.294 -3.135 1.00 81.56 91 ALA A O 1
ATOM 693 N N . LEU A 1 92 ? -1.594 6.442 -2.154 1.00 83.44 92 LEU A N 1
ATOM 694 C CA . LEU A 1 92 ? -2.087 6.541 -0.773 1.00 83.44 92 LEU A CA 1
ATOM 695 C C . LEU A 1 92 ? -2.470 7.976 -0.412 1.00 83.44 92 LEU A C 1
ATOM 697 O O . LEU A 1 92 ? -3.543 8.210 0.145 1.00 83.44 92 LEU A O 1
ATOM 701 N N . PHE A 1 93 ? -1.628 8.944 -0.774 1.00 85.88 93 PHE A N 1
ATOM 702 C CA . PHE A 1 93 ? -1.906 10.357 -0.548 1.00 85.88 93 PHE A CA 1
ATOM 703 C C . PHE A 1 93 ? -3.197 10.812 -1.242 1.00 85.88 93 PHE A C 1
ATOM 705 O O . PHE A 1 93 ? -4.009 11.504 -0.625 1.00 85.88 93 PHE A O 1
ATOM 712 N N . ILE A 1 94 ? -3.432 10.402 -2.494 1.00 85.62 94 ILE A N 1
ATOM 713 C CA . ILE A 1 94 ? -4.672 10.725 -3.218 1.00 85.62 94 ILE A CA 1
ATOM 714 C C . ILE A 1 94 ? -5.890 10.110 -2.531 1.00 85.62 94 ILE A C 1
ATOM 716 O O . ILE A 1 94 ? -6.889 10.808 -2.347 1.00 85.62 94 ILE A O 1
ATOM 720 N N . VAL A 1 95 ? -5.816 8.841 -2.120 1.00 82.38 95 VAL A N 1
ATOM 721 C CA . VAL A 1 95 ? -6.932 8.161 -1.444 1.00 82.38 95 VAL A CA 1
ATOM 722 C C . VAL A 1 95 ? -7.262 8.846 -0.119 1.00 82.38 95 VAL A C 1
ATOM 724 O O . VAL A 1 95 ? -8.421 9.182 0.121 1.00 82.38 95 VAL A O 1
ATOM 727 N N . ILE A 1 96 ? -6.255 9.145 0.706 1.00 84.00 96 ILE A N 1
ATOM 728 C CA . ILE A 1 96 ? -6.444 9.861 1.976 1.00 84.00 96 ILE A CA 1
ATOM 729 C C . ILE A 1 96 ? -7.020 11.257 1.726 1.00 84.00 96 ILE A C 1
ATOM 731 O O . ILE A 1 96 ? -7.957 11.673 2.404 1.00 84.00 96 ILE A O 1
ATOM 735 N N . LYS A 1 97 ? -6.513 11.985 0.724 1.00 84.88 97 LYS A N 1
ATOM 736 C CA . LYS A 1 97 ? -7.029 13.309 0.352 1.00 84.88 97 LYS A CA 1
ATOM 737 C C . LYS A 1 97 ? -8.489 13.244 -0.105 1.00 84.88 97 LYS A C 1
ATOM 739 O O . LYS A 1 97 ? -9.271 14.127 0.248 1.00 84.88 97 LYS A O 1
ATOM 744 N N . LEU A 1 98 ? -8.870 12.211 -0.855 1.00 84.81 98 LEU A N 1
ATOM 745 C CA . LEU A 1 98 ? -10.247 11.984 -1.290 1.00 84.81 98 LEU A CA 1
ATOM 746 C C . LEU A 1 98 ? -11.160 11.664 -0.101 1.00 84.81 98 LEU A C 1
ATOM 748 O O . LEU A 1 98 ? -12.216 12.279 0.033 1.00 84.81 98 LEU A O 1
ATOM 752 N N . MET A 1 99 ? -10.733 10.773 0.797 1.00 83.25 99 MET A N 1
ATOM 753 C CA . MET A 1 99 ? -11.471 10.447 2.021 1.00 83.25 99 MET A CA 1
ATOM 754 C C . MET A 1 99 ? -11.640 11.672 2.925 1.00 83.25 99 MET A C 1
ATOM 756 O O . MET A 1 99 ? -12.752 11.957 3.365 1.00 83.25 99 MET A O 1
ATOM 760 N N . ASN A 1 100 ? -10.576 12.452 3.132 1.00 84.94 100 ASN A N 1
ATOM 761 C CA . ASN A 1 100 ? -10.629 13.689 3.911 1.00 84.94 100 ASN A CA 1
ATOM 762 C C . ASN A 1 100 ? -11.585 14.711 3.283 1.00 84.94 100 ASN A C 1
ATOM 764 O O . ASN A 1 100 ? -12.321 15.380 4.003 1.00 84.94 100 ASN A O 1
ATOM 768 N N . ARG A 1 101 ? -11.635 14.806 1.947 1.00 80.31 101 ARG A N 1
ATOM 769 C CA . ARG A 1 101 ? -12.590 15.669 1.235 1.00 80.31 101 ARG A CA 1
ATOM 770 C C . ARG A 1 101 ? -14.041 15.216 1.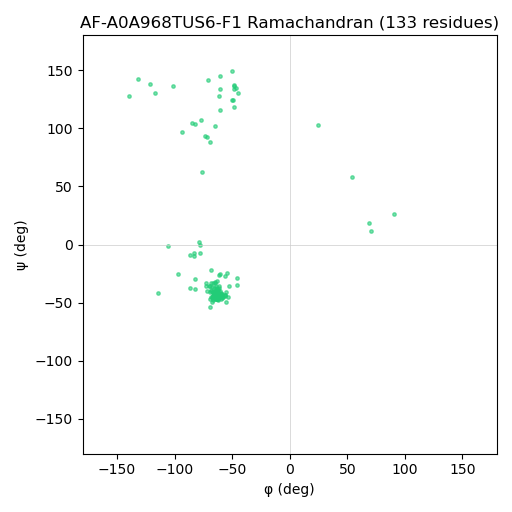437 1.00 80.31 101 ARG A C 1
ATOM 772 O O . ARG A 1 101 ? -14.901 16.058 1.670 1.00 80.31 101 ARG A O 1
ATOM 779 N N . LEU A 1 102 ? -14.315 13.911 1.397 1.00 75.56 102 LEU A N 1
ATOM 780 C CA . LEU A 1 102 ? -15.657 13.353 1.631 1.00 75.56 102 LEU A CA 1
ATOM 781 C C . LEU A 1 102 ? -16.114 13.515 3.092 1.00 75.56 102 LEU A C 1
ATOM 783 O O . LEU A 1 102 ? -17.268 13.861 3.352 1.00 75.56 102 LEU A O 1
ATOM 787 N N . GLN A 1 103 ? -15.208 13.331 4.055 1.00 67.94 103 GLN A N 1
ATOM 788 C CA . GLN A 1 103 ? -15.496 13.591 5.468 1.00 67.94 103 GLN A CA 1
ATOM 789 C C . GLN A 1 103 ? -15.686 15.084 5.760 1.00 67.94 103 GLN A C 1
ATOM 791 O O . GLN A 1 103 ? -16.505 15.445 6.605 1.00 67.94 103 GLN A O 1
ATOM 796 N N . PHE A 1 104 ? -14.979 15.960 5.044 1.00 60.09 104 PHE A N 1
ATOM 797 C CA . PHE A 1 104 ? -15.162 17.406 5.147 1.00 60.09 104 PHE A CA 1
ATOM 798 C C . PHE A 1 104 ? -16.538 17.856 4.630 1.00 60.09 104 PHE A C 1
ATOM 800 O O . PHE A 1 104 ? -17.194 18.663 5.284 1.00 60.09 104 PHE A O 1
ATOM 807 N N . GLU A 1 105 ? -17.028 17.291 3.523 1.00 59.56 105 GLU A N 1
ATOM 808 C CA . GLU A 1 105 ? -18.400 17.543 3.049 1.00 59.56 105 GLU A CA 1
ATOM 809 C C . GLU A 1 105 ? -19.459 16.965 4.008 1.00 59.56 105 GLU A C 1
ATOM 811 O O . GLU A 1 105 ? -20.487 17.594 4.243 1.00 59.56 105 GLU A O 1
ATOM 816 N N . SER A 1 106 ? -19.174 15.841 4.675 1.00 57.28 106 SER A N 1
ATOM 817 C CA . SER A 1 106 ? -20.057 15.284 5.717 1.00 57.28 106 SER A CA 1
ATOM 818 C C . SER A 1 106 ? -20.116 16.147 6.991 1.00 57.28 106 SER A C 1
ATOM 820 O O . SER A 1 106 ? -21.096 16.088 7.728 1.00 57.28 106 SER A O 1
ATOM 822 N N . ARG A 1 107 ? -19.106 16.996 7.243 1.00 55.81 107 ARG A N 1
ATOM 823 C CA . ARG A 1 107 ? -19.094 17.992 8.336 1.00 55.81 107 ARG A CA 1
ATOM 824 C C . ARG A 1 107 ? -19.814 19.306 8.000 1.00 55.81 107 ARG A C 1
ATOM 826 O O . ARG A 1 107 ? -19.965 20.133 8.893 1.00 55.81 107 ARG A O 1
ATOM 833 N N . LYS A 1 108 ? -20.246 19.517 6.749 1.00 56.66 108 LYS A N 1
ATOM 834 C CA . LYS A 1 108 ? -21.130 20.638 6.369 1.00 56.66 108 LYS A CA 1
ATOM 835 C C . LYS A 1 108 ? -22.609 20.349 6.620 1.00 56.66 108 LYS A C 1
ATOM 837 O O . LYS A 1 108 ? -23.416 21.273 6.543 1.00 56.66 108 LYS A O 1
ATOM 842 N N . ALA A 1 109 ? -22.978 19.107 6.938 1.00 59.28 109 ALA A N 1
ATOM 843 C CA . ALA A 1 109 ? -24.252 18.871 7.601 1.00 59.28 109 ALA A CA 1
ATOM 844 C C . ALA A 1 109 ? -24.221 19.631 8.940 1.00 59.28 109 ALA A C 1
ATOM 846 O O . ALA A 1 109 ? -23.190 19.567 9.621 1.00 59.28 109 ALA A O 1
ATOM 847 N N . PRO A 1 110 ? -25.281 20.380 9.312 1.00 61.59 110 PRO A N 1
ATOM 848 C CA . PRO A 1 110 ? -25.331 21.042 10.611 1.00 61.59 110 PRO A CA 1
ATOM 849 C C . PRO A 1 110 ? -24.954 20.011 11.675 1.00 61.59 110 PRO A C 1
ATOM 851 O O . PRO A 1 110 ? -25.417 18.870 11.563 1.00 61.59 110 PRO A O 1
ATOM 854 N N . PRO A 1 111 ? -24.067 20.356 12.630 1.00 58.66 111 PRO A N 1
ATOM 855 C CA . PRO A 1 111 ? -23.609 19.405 13.625 1.00 58.66 111 PRO A CA 1
ATOM 856 C C . PRO A 1 111 ? -24.842 18.724 14.202 1.00 58.66 111 PRO A C 1
ATOM 858 O O . PRO A 1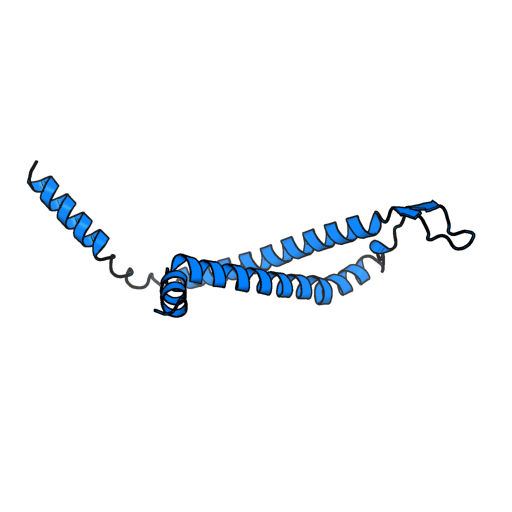 111 ? -25.734 19.393 14.729 1.00 58.66 111 PRO A O 1
ATOM 861 N N . GLY A 1 112 ? -24.919 17.401 14.027 1.00 62.88 112 GLY A N 1
ATOM 862 C CA . GLY A 1 112 ? -25.910 16.612 14.739 1.00 62.88 112 GLY A CA 1
ATOM 863 C C . GLY A 1 112 ? -25.829 16.980 16.222 1.00 62.88 112 GLY A C 1
ATOM 864 O O . GLY A 1 112 ? -24.748 17.388 16.673 1.00 62.88 112 GLY A O 1
ATOM 865 N N . PRO A 1 113 ? -26.949 16.908 16.963 1.00 61.81 113 PRO A N 1
ATOM 866 C CA . PRO A 1 113 ? -26.964 17.263 18.374 1.00 61.81 113 PRO A CA 1
ATOM 867 C C . PRO A 1 113 ? -25.740 16.639 19.051 1.00 61.81 113 PRO A C 1
ATOM 869 O O . PRO A 1 113 ? -25.448 15.468 18.778 1.00 61.81 113 PRO A O 1
ATOM 872 N N . PRO A 1 114 ? -24.967 17.436 19.815 1.00 63.22 114 PRO A N 1
ATOM 873 C CA . PRO A 1 114 ? -23.706 16.984 20.374 1.00 63.22 114 PRO A CA 1
ATOM 874 C C . PRO A 1 114 ? -23.928 15.627 21.043 1.00 63.22 114 PRO A C 1
ATOM 876 O O . PRO A 1 114 ? -24.969 15.453 21.689 1.00 63.22 114 PRO A O 1
ATOM 879 N N . PRO A 1 115 ? -23.005 14.661 20.862 1.00 65.38 115 PRO A N 1
ATOM 880 C CA . PRO A 1 115 ? -23.115 13.383 21.546 1.00 65.38 115 PRO A CA 1
ATOM 881 C C . PRO A 1 115 ? -23.384 13.670 23.026 1.00 65.38 115 PRO A C 1
ATOM 883 O O . PRO A 1 115 ? -22.778 14.614 23.555 1.00 65.38 115 PRO A O 1
ATOM 886 N N . PRO A 1 116 ? -24.321 12.939 23.665 1.00 68.75 116 PRO A N 1
ATOM 887 C CA . PRO A 1 116 ? -24.639 13.168 25.064 1.00 68.75 116 PRO A CA 1
ATOM 888 C C . PRO A 1 116 ? -23.319 13.211 25.816 1.00 68.75 116 PRO A C 1
ATOM 890 O O . PRO A 1 116 ? -22.475 12.326 25.650 1.00 68.75 116 PRO A O 1
ATOM 893 N N . THR A 1 117 ? -23.089 14.311 26.531 1.00 66.81 117 THR A N 1
ATOM 894 C CA . THR A 1 117 ? -21.870 14.475 27.314 1.00 66.81 117 THR A CA 1
ATOM 895 C C . THR A 1 117 ? -21.704 13.219 28.158 1.00 66.81 117 THR A C 1
ATOM 897 O O . THR A 1 117 ? -22.660 12.882 28.862 1.00 66.81 117 THR A O 1
ATOM 900 N N . PRO A 1 118 ? -20.556 12.519 28.070 1.00 75.75 118 PRO A N 1
ATOM 901 C CA . PRO A 1 118 ? -20.296 11.352 28.896 1.00 75.75 118 PRO A CA 1
ATOM 902 C C . PRO A 1 118 ? -20.656 11.669 30.343 1.00 75.75 118 PRO A C 1
ATOM 904 O O . PRO A 1 118 ? -20.311 12.755 30.821 1.00 75.75 118 PRO A O 1
ATOM 907 N N . GLU A 1 119 ? -21.362 10.759 31.013 1.00 76.56 119 GLU A N 1
ATOM 908 C CA . GLU A 1 119 ? -21.829 10.972 32.389 1.00 76.56 119 GLU A CA 1
ATOM 909 C C . GLU A 1 119 ? -20.671 11.389 33.302 1.00 76.56 119 GLU A C 1
ATOM 911 O O . GLU A 1 119 ? -20.821 12.308 34.097 1.00 76.56 119 GLU A O 1
ATOM 916 N N . ASP A 1 120 ? -19.472 10.847 33.076 1.00 80.19 120 ASP A N 1
ATOM 917 C CA . ASP A 1 120 ? -18.246 11.238 33.774 1.00 80.19 120 ASP A CA 1
ATOM 918 C C . ASP A 1 120 ? -17.944 12.742 33.675 1.00 80.19 120 ASP A C 1
ATOM 920 O O . ASP A 1 120 ? -17.557 13.369 34.656 1.00 80.19 120 ASP A O 1
ATOM 924 N N . ILE A 1 121 ? -18.143 13.366 32.510 1.00 80.69 121 ILE A N 1
ATOM 925 C CA . ILE A 1 121 ? -17.903 14.805 32.314 1.00 80.69 121 ILE A CA 1
ATOM 926 C C . ILE A 1 121 ? -18.987 15.637 33.012 1.00 80.69 121 ILE A C 1
ATOM 928 O O . ILE A 1 121 ? -18.700 16.731 33.507 1.00 80.69 121 ILE A O 1
ATOM 932 N N . VAL A 1 122 ? -20.220 15.127 33.067 1.00 81.44 122 VAL A N 1
ATOM 933 C CA . VAL A 1 122 ? -21.327 15.753 33.806 1.00 81.44 122 VAL A CA 1
ATOM 934 C C . VAL A 1 122 ? -21.047 15.697 35.307 1.00 81.44 122 VAL A C 1
ATOM 936 O O . 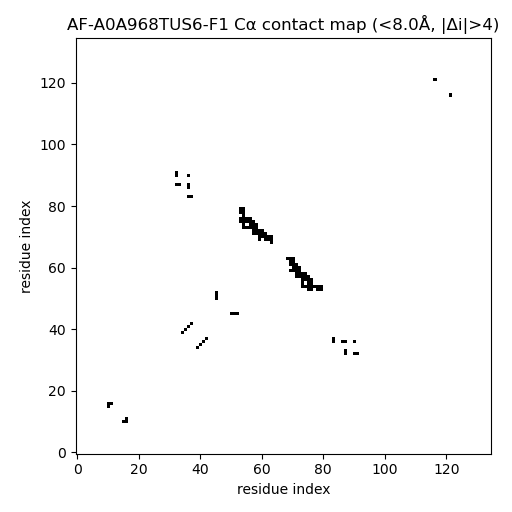VAL A 1 122 ? -21.029 16.738 35.960 1.00 81.44 122 VAL A O 1
ATOM 939 N N . LEU A 1 123 ? -20.690 14.521 35.824 1.00 84.88 123 LEU A N 1
ATOM 940 C CA . LEU A 1 123 ? -20.324 14.308 37.223 1.00 84.88 123 LEU A CA 1
ATOM 941 C C . LEU A 1 123 ? -19.111 15.152 37.625 1.00 84.88 123 LEU A C 1
ATOM 943 O O . LEU A 1 123 ? -19.114 15.790 38.673 1.00 84.88 123 LEU A O 1
ATOM 947 N N . LEU A 1 124 ? -18.084 15.241 36.777 1.00 88.12 124 LEU A N 1
ATOM 948 C CA . LEU A 1 124 ? -16.919 16.091 37.036 1.00 88.12 124 LEU A CA 1
ATOM 949 C C . LEU A 1 124 ? -17.274 17.587 37.057 1.00 88.12 124 LEU A C 1
ATOM 951 O O . LEU A 1 124 ? -16.682 18.341 37.834 1.00 88.12 124 LEU A O 1
ATOM 955 N N . ARG A 1 125 ? -18.245 18.036 36.247 1.00 87.75 125 ARG A N 1
ATOM 956 C CA . ARG A 1 125 ? -18.774 19.410 36.333 1.00 87.75 125 ARG A CA 1
ATOM 957 C C . ARG A 1 125 ? -19.522 19.641 37.638 1.00 87.75 125 ARG A C 1
ATOM 959 O O . ARG A 1 125 ? -19.263 20.648 38.288 1.00 87.75 125 ARG A O 1
ATOM 966 N N . GLU A 1 126 ? -20.379 18.711 38.039 1.00 87.94 126 GLU A N 1
ATOM 967 C CA . GLU A 1 126 ? -21.120 18.792 39.302 1.00 87.94 126 GLU A CA 1
ATOM 968 C C . GLU A 1 126 ? -20.183 18.798 40.516 1.00 87.94 126 GLU A C 1
ATOM 970 O O . GLU A 1 126 ? -20.369 19.595 41.437 1.00 87.94 126 GLU A O 1
ATOM 975 N N . ILE A 1 127 ? -19.127 17.979 40.498 1.00 90.62 127 ILE A N 1
ATOM 976 C CA . ILE A 1 127 ? -18.088 17.958 41.537 1.00 90.62 127 ILE A CA 1
ATOM 977 C C . ILE A 1 127 ? -17.345 19.297 41.578 1.00 90.62 127 ILE A C 1
ATOM 979 O O . ILE A 1 127 ? -17.176 19.868 42.656 1.00 90.62 127 ILE A O 1
ATOM 983 N N . ARG A 1 128 ? -16.925 19.835 40.423 1.00 92.06 128 ARG A N 1
ATOM 984 C CA . ARG A 1 128 ? -16.255 21.144 40.345 1.00 92.06 128 ARG A CA 1
ATOM 985 C C . ARG A 1 128 ? -17.142 22.256 40.899 1.00 92.06 128 ARG A C 1
ATOM 987 O O . ARG A 1 128 ? -16.662 23.085 41.667 1.00 92.06 128 ARG A O 1
ATOM 994 N N . ASP A 1 129 ? -18.412 22.280 40.516 1.00 91.88 129 ASP A N 1
ATOM 995 C CA . ASP A 1 129 ? -19.347 23.326 40.931 1.00 91.88 129 ASP A CA 1
ATOM 996 C C . ASP A 1 129 ? -19.682 23.191 42.431 1.00 91.88 129 ASP A C 1
ATOM 998 O O . ASP A 1 129 ? -19.729 24.189 43.150 1.00 91.88 129 ASP A O 1
ATOM 1002 N N . SER A 1 130 ? -19.771 21.959 42.945 1.00 86.62 130 SER A N 1
ATOM 1003 C CA . SER A 1 130 ? -19.919 21.674 44.380 1.00 86.62 130 SER A CA 1
ATOM 1004 C C . SER A 1 130 ? -18.698 22.089 45.206 1.00 86.62 130 SER A C 1
ATOM 1006 O O . SER A 1 130 ? -18.856 22.572 46.327 1.00 86.62 130 SER A O 1
ATOM 1008 N N . LEU A 1 131 ? -17.483 21.920 44.675 1.00 88.00 131 LEU A N 1
ATOM 1009 C CA . LEU A 1 131 ? -16.246 22.365 45.323 1.00 88.00 131 LEU A CA 1
ATOM 1010 C C . LEU A 1 131 ? -16.104 23.888 45.286 1.00 88.00 131 LEU A C 1
ATOM 1012 O O . LEU A 1 131 ? -15.725 24.485 46.288 1.00 88.00 131 LEU A O 1
ATOM 1016 N N . LYS A 1 132 ? -16.470 24.528 44.169 1.00 89.25 132 LYS A N 1
ATOM 1017 C CA . LYS A 1 132 ? -16.451 25.990 44.028 1.00 89.25 132 LYS A CA 1
ATOM 1018 C C . LYS A 1 132 ? -17.419 26.684 44.988 1.00 89.25 132 LYS A C 1
ATOM 1020 O O . LYS A 1 132 ? -17.126 27.780 45.434 1.00 89.25 132 LYS A O 1
ATOM 1025 N N . ASN A 1 133 ? -18.535 26.041 45.329 1.00 84.75 133 ASN A N 1
ATOM 1026 C CA . ASN A 1 133 ? -19.493 26.553 46.314 1.00 84.75 133 ASN A CA 1
ATOM 1027 C C . ASN A 1 133 ? -19.050 26.345 47.778 1.00 84.75 133 ASN A C 1
ATOM 1029 O O . ASN A 1 133 ? -19.732 26.813 48.687 1.00 84.75 133 ASN A O 1
ATOM 1033 N N . ARG A 1 134 ? -17.956 25.608 48.025 1.00 76.25 134 ARG A N 1
ATOM 1034 C CA . ARG A 1 134 ? -17.409 25.329 49.367 1.00 76.25 134 ARG A CA 1
ATOM 1035 C C . ARG A 1 134 ? -16.125 26.112 49.687 1.00 76.25 134 ARG A C 1
ATOM 1037 O O . ARG A 1 134 ? -15.613 25.958 50.795 1.00 76.25 134 ARG A O 1
ATOM 1044 N N . CYS A 1 135 ? -15.624 26.923 48.755 1.00 54.56 135 CYS A N 1
ATOM 1045 C CA . CYS A 1 135 ? -14.523 27.873 48.945 1.00 54.56 135 CYS A CA 1
ATOM 1046 C C . CYS A 1 135 ? -15.052 29.303 48.828 1.00 54.56 135 CYS A C 1
ATOM 1048 O O . CYS A 1 135 ? -14.537 30.161 49.574 1.00 54.56 135 CYS A O 1
#

pLDDT: mean 74.23, std 11.69, range [51.41, 92.62]

Nearest PDB structures (foldseek):
  2oar-assembly1_A  TM=5.064E-01  e=1.579E-05  Mycobacterium tuberculosis H37Ra
  2zdi-assembly1_B-2  TM=4.215E-01  e=5.994E+00  Pyrococcus horikoshii
  1fxk-assembly1_B  TM=3.476E-01  e=3.995E+00  Methanothermobacter thermautotrophicus

Solvent-accessible surface area (backbone atoms only — not comparable to full-atom values): 7767 Å² total; per-residue (Å²): 133,59,72,64,61,54,49,49,59,58,52,64,41,62,74,54,47,56,49,51,51,50,52,54,49,51,58,52,49,50,51,53,50,49,50,47,38,64,71,60,49,39,58,59,51,36,56,74,68,66,64,64,58,42,57,70,44,51,52,69,78,41,80,64,62,90,95,44,81,62,51,49,54,50,58,14,44,56,53,43,51,54,52,49,51,53,51,44,54,51,52,52,50,51,53,52,52,50,50,52,51,54,53,52,58,62,63,68,48,76,80,66,80,74,74,78,72,53,65,69,60,52,52,51,48,52,51,50,53,55,50,63,75,72,110

Foldseek 3Di:
DDPPVVVVVVCPPVVNVVVVVVVVCVVVVLVVLLCCCVPPVVVVVCVVVPVPQLQPPWAFPDDDDDPDDTDTDRVSVVVVVVVSVVSSVVSVVVVVVVVVVVVVVVPVPPPDDPDPDPVVVVVVVVVVVVVVVVD

Radius of gyration: 28.04 Å; Cα contacts (8 Å, |Δi|>4): 62; chains: 1; bounding box: 59×52×73 Å

Sequence (135 aa):
MAVWEEFKKFALKGNVVDLAVGVIIGAAFGKVVSSLVDNILSPPLGWIVGGVDFARLKLVLQAAQDGREEVAIGYGMFLQNMINFLIVAWALFIVIKLMNRLQFESRKAPPGPPPPTPEDIVLLREIRDSLKNRC

Mean predicted aligned error: 15.18 Å

Secondary structure (DSSP, 8-state):
--HHHHHHHHHTSHHHHHHHHHHHHHHHHHHHHHHHIIIIIHHHHHHHTTS--GGG--EEEE---TTPPPEEE-HHHHHHHHHHHHHHHHHHHHHHHHHHHHHHHHTTSPPPSPPPPPHHHHHHHHHHHHHHTT-